Protein AF-E2BQ37-F1 (afdb_monomer)

InterPro domains:
  IPR025687 C4-type zinc-finger of DNA polymerase delta [PF14260] (13-79)
  IPR030559 DNA polymerase zeta catalytic subunit [PTHR45812] (3-94)

Solvent-accessible surface area (backbone atoms only — not comparable to full-atom values): 5805 Å² total; per-residue (Å²): 141,82,86,64,71,83,76,57,74,63,40,55,11,78,62,82,56,49,82,22,83,41,65,62,34,74,71,46,66,77,35,53,73,61,34,51,51,48,44,50,51,50,44,53,48,38,52,49,53,33,51,53,49,49,51,53,52,31,66,72,71,71,50,92,73,90,86,80,84,80,55,86,86,43,85,56,50,65,53,46,53,49,32,52,60,54,42,67,45,42,69,59,65,75,73,111

Sequence (96 aa):
RSIIRQFFHSVACVACGEQTNKEVCAECVSQPSRTILVLLEKICQLERTHQQIASICHSCIGRSGDIECASLDCPVLYQMVQARKELAQVPYLNNI

Organism: Harpegnathos saltator (NCBI:txid610380)

Radius of gyration: 17.4 Å; Cα contacts (8 Å, |Δi|>4): 68; chains: 1; bounding box: 45×24×43 Å

Structure (mmCIF, N/CA/C/O backbone):
data_AF-E2BQ37-F1
#
_entry.id   AF-E2BQ37-F1
#
loop_
_atom_site.group_PDB
_atom_site.id
_atom_site.type_symbol
_atom_site.label_atom_id
_atom_site.label_alt_id
_atom_site.label_comp_id
_atom_site.label_asym_id
_atom_site.label_entity_id
_atom_site.label_seq_id
_atom_site.pdbx_PDB_ins_code
_atom_site.Cartn_x
_atom_site.Cartn_y
_atom_site.Cartn_z
_atom_site.occupancy
_atom_site.B_iso_or_equiv
_atom_site.auth_seq_id
_atom_site.auth_comp_id
_atom_site.auth_asym_id
_atom_site.auth_atom_id
_atom_site.pdbx_PDB_model_num
ATOM 1 N N . ARG A 1 1 ? -19.925 -7.410 -17.300 1.00 46.44 1 ARG A N 1
ATOM 2 C CA . ARG A 1 1 ? -21.074 -7.252 -16.375 1.00 46.44 1 ARG A CA 1
ATOM 3 C C . ARG A 1 1 ? -21.043 -8.437 -15.414 1.00 46.44 1 ARG A C 1
ATOM 5 O O . ARG A 1 1 ? -21.476 -9.507 -15.806 1.00 46.44 1 ARG A O 1
ATOM 12 N N . SER A 1 2 ? -20.471 -8.276 -14.219 1.00 46.88 2 SER A N 1
ATOM 13 C CA . SER A 1 2 ? -20.386 -9.355 -13.219 1.0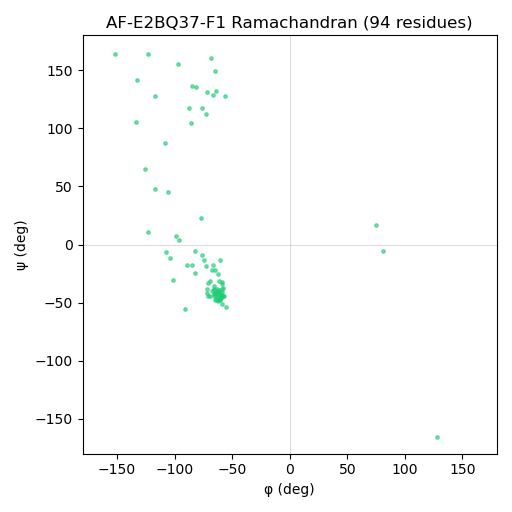0 46.88 2 SER A CA 1
ATOM 14 C C . SER A 1 2 ? -20.809 -8.795 -11.863 1.00 46.88 2 SER A C 1
ATOM 16 O O . SER A 1 2 ? -20.085 -8.007 -11.263 1.00 46.88 2 SER A O 1
ATOM 18 N N . ILE A 1 3 ? -22.019 -9.155 -11.428 1.00 66.44 3 ILE A N 1
ATOM 19 C CA . ILE A 1 3 ? -22.761 -8.561 -10.300 1.00 66.44 3 ILE A CA 1
ATOM 20 C C . ILE A 1 3 ? -22.742 -9.518 -9.094 1.00 66.44 3 ILE A C 1
ATOM 22 O O . ILE A 1 3 ? -23.766 -9.801 -8.490 1.00 66.44 3 ILE A O 1
ATOM 26 N N . ILE A 1 4 ? -21.575 -10.082 -8.770 1.00 60.09 4 ILE A N 1
ATOM 27 C CA . ILE A 1 4 ? -21.426 -10.962 -7.592 1.00 60.09 4 ILE A CA 1
ATOM 28 C C . ILE A 1 4 ? -20.785 -10.204 -6.422 1.00 60.09 4 ILE A C 1
ATOM 30 O O . ILE A 1 4 ? -21.140 -10.433 -5.272 1.00 60.09 4 ILE A O 1
ATOM 34 N N . ARG A 1 5 ? -19.926 -9.209 -6.692 1.00 53.84 5 ARG A N 1
ATOM 35 C CA . ARG A 1 5 ? -19.298 -8.385 -5.640 1.00 53.84 5 ARG A CA 1
ATOM 36 C C . ARG A 1 5 ? -20.287 -7.520 -4.849 1.00 53.84 5 ARG A C 1
ATOM 38 O O . ARG A 1 5 ? -19.975 -7.140 -3.734 1.00 53.84 5 ARG A O 1
ATOM 45 N N . GLN A 1 6 ? -21.465 -7.224 -5.402 1.00 54.72 6 GLN A N 1
ATOM 46 C CA . GLN A 1 6 ? -22.461 -6.349 -4.765 1.00 54.72 6 GLN A CA 1
ATOM 47 C C . GLN A 1 6 ? -23.241 -7.009 -3.614 1.00 54.72 6 GLN A C 1
ATOM 49 O O . GLN A 1 6 ? -23.964 -6.313 -2.910 1.00 54.72 6 GLN A O 1
ATOM 54 N N . PHE A 1 7 ? -23.100 -8.323 -3.403 1.00 54.94 7 PHE A N 1
ATOM 55 C CA . PHE A 1 7 ? -23.850 -9.057 -2.372 1.00 54.94 7 PHE A CA 1
ATOM 56 C C . PHE A 1 7 ? -23.009 -9.479 -1.159 1.00 54.94 7 PHE A C 1
ATOM 58 O O . PHE A 1 7 ? -23.569 -9.933 -0.165 1.00 54.94 7 PHE A O 1
ATOM 65 N N . PHE A 1 8 ? -21.690 -9.279 -1.197 1.00 57.56 8 PHE A N 1
ATOM 66 C CA . PHE A 1 8 ? -20.792 -9.557 -0.075 1.00 57.56 8 PHE A CA 1
ATOM 67 C C . PHE A 1 8 ? -20.318 -8.229 0.521 1.00 57.56 8 PHE A C 1
ATOM 69 O O . PHE A 1 8 ? -19.294 -7.689 0.120 1.00 57.56 8 PHE A O 1
ATOM 76 N N . HIS A 1 9 ? -21.088 -7.679 1.462 1.00 62.75 9 HIS A N 1
ATOM 77 C CA . HIS A 1 9 ? -20.724 -6.469 2.216 1.00 62.75 9 HIS A CA 1
ATOM 78 C C . HIS A 1 9 ? -19.692 -6.742 3.333 1.00 62.75 9 HIS A C 1
ATOM 80 O O . HIS A 1 9 ? -19.622 -5.981 4.295 1.00 62.75 9 HIS A O 1
ATOM 86 N N . SER A 1 10 ? -18.902 -7.817 3.236 1.00 71.06 10 SER A N 1
ATOM 87 C CA . SER A 1 10 ? -17.754 -8.014 4.117 1.00 71.06 10 SER A CA 1
ATOM 88 C C . SER A 1 10 ? -16.528 -7.334 3.509 1.00 71.06 10 SER A C 1
ATOM 90 O O . SER A 1 10 ? -16.072 -7.664 2.414 1.00 71.06 10 SER A O 1
ATOM 92 N N . VAL A 1 11 ? -16.001 -6.348 4.223 1.00 84.56 11 VAL A N 1
ATOM 93 C CA . VAL A 1 11 ? -14.694 -5.739 3.968 1.00 84.56 11 VAL A CA 1
ATOM 94 C C . VAL A 1 11 ? -13.657 -6.379 4.891 1.00 84.56 11 VAL A C 1
ATOM 96 O O . VAL A 1 11 ? -13.991 -6.926 5.940 1.00 84.56 11 VAL A O 1
ATOM 99 N N . ALA A 1 12 ? -12.385 -6.355 4.505 1.00 90.12 12 ALA A N 1
ATOM 100 C CA . ALA A 1 12 ? -11.310 -6.776 5.397 1.00 90.12 12 ALA A CA 1
ATOM 101 C C . ALA A 1 12 ? -10.953 -5.624 6.345 1.00 90.12 12 ALA A C 1
ATOM 103 O O . ALA A 1 12 ? -10.809 -4.485 5.900 1.00 90.12 12 ALA A O 1
ATOM 104 N N . CYS A 1 13 ? -10.778 -5.923 7.631 1.00 92.81 13 CYS A N 1
ATOM 105 C CA . CYS A 1 13 ? -10.317 -4.963 8.624 1.00 92.81 13 CYS A CA 1
ATOM 106 C C . CYS A 1 13 ? -8.972 -4.378 8.182 1.00 92.81 13 CYS A C 1
ATOM 108 O O . CYS A 1 13 ? -8.025 -5.122 7.921 1.00 92.81 13 CYS A O 1
ATOM 110 N N . VAL A 1 14 ? -8.851 -3.052 8.139 1.00 92.06 14 VAL A N 1
ATOM 111 C CA . VAL A 1 14 ? -7.629 -2.386 7.654 1.00 92.06 14 VAL A CA 1
ATOM 112 C C . VAL A 1 14 ? -6.385 -2.703 8.493 1.00 92.06 14 VAL A C 1
ATOM 114 O O . VAL A 1 14 ? -5.270 -2.650 7.962 1.00 92.06 14 VAL A O 1
ATOM 117 N N . ALA A 1 15 ? -6.586 -3.063 9.768 1.00 93.75 15 ALA A N 1
ATOM 118 C CA . ALA A 1 15 ? -5.539 -3.365 10.736 1.00 93.75 15 ALA A CA 1
ATOM 119 C C . ALA A 1 15 ? -5.165 -4.856 10.757 1.00 93.75 15 ALA A C 1
ATOM 121 O O . ALA A 1 15 ? -4.002 -5.185 10.558 1.00 93.75 15 ALA A O 1
ATOM 122 N N . CYS A 1 16 ? -6.127 -5.764 10.966 1.00 92.19 16 CYS A N 1
ATOM 123 C CA . CYS A 1 16 ? -5.841 -7.202 11.107 1.00 92.19 16 CYS A CA 1
ATOM 124 C C . CYS A 1 16 ? -6.180 -8.062 9.879 1.00 92.19 16 CYS A C 1
ATOM 126 O O . CYS A 1 16 ? -5.775 -9.216 9.829 1.00 92.19 16 CYS A O 1
ATOM 128 N N . GLY A 1 17 ? -6.911 -7.533 8.893 1.00 91.25 17 GLY A N 1
ATOM 129 C CA . GLY A 1 17 ? -7.308 -8.263 7.682 1.00 91.25 17 GLY A CA 1
ATOM 130 C C . GLY A 1 17 ? -8.531 -9.176 7.829 1.00 91.25 17 GLY A C 1
ATOM 131 O O . GLY A 1 17 ? -9.005 -9.705 6.826 1.00 91.25 17 GLY A O 1
ATOM 132 N N . GLU A 1 18 ? -9.076 -9.334 9.037 1.00 91.06 18 GLU A N 1
ATOM 133 C CA . GLU A 1 18 ? -10.260 -10.167 9.283 1.00 91.06 18 GLU A CA 1
ATOM 134 C C . GLU A 1 18 ? -11.516 -9.630 8.595 1.00 91.06 18 GLU A C 1
ATOM 136 O O . GLU A 1 18 ? -11.693 -8.418 8.457 1.00 91.06 18 GLU A O 1
ATOM 141 N N . GLN A 1 19 ? -12.426 -10.524 8.199 1.00 90.00 19 GLN A N 1
ATOM 142 C CA . GLN A 1 19 ? -13.691 -10.111 7.589 1.00 90.00 19 GLN A CA 1
ATOM 143 C C . GLN A 1 19 ? -14.576 -9.367 8.593 1.00 90.00 19 GLN A C 1
ATOM 145 O O . GLN A 1 19 ? -14.856 -9.838 9.694 1.00 90.00 19 GLN A O 1
ATOM 150 N N . THR A 1 20 ? -15.056 -8.196 8.199 1.00 89.19 20 THR A N 1
ATOM 151 C CA . THR A 1 20 ? -15.903 -7.338 9.020 1.00 89.19 20 THR A CA 1
ATOM 152 C C . THR A 1 20 ? -16.822 -6.482 8.143 1.00 89.19 20 THR A C 1
ATOM 154 O O . THR A 1 20 ? -16.617 -6.347 6.944 1.00 89.19 20 THR A O 1
ATOM 157 N N . ASN A 1 21 ? -17.870 -5.905 8.728 1.00 87.12 21 ASN A N 1
ATOM 158 C CA . ASN A 1 21 ? -18.779 -4.985 8.028 1.00 87.12 21 ASN A CA 1
ATOM 159 C C . ASN A 1 21 ? -18.394 -3.508 8.261 1.00 87.12 21 ASN A C 1
ATOM 161 O O . ASN A 1 21 ? -19.126 -2.606 7.864 1.00 87.12 21 ASN A O 1
ATOM 165 N N . LYS A 1 22 ? -17.285 -3.263 8.973 1.00 87.31 22 LYS A N 1
ATOM 166 C CA . LYS A 1 22 ? -16.724 -1.944 9.301 1.00 87.31 22 LYS A CA 1
ATOM 167 C C . LYS A 1 22 ? -15.288 -1.862 8.788 1.00 87.31 22 LYS A C 1
ATOM 169 O O . LYS A 1 22 ? -14.674 -2.886 8.546 1.00 87.31 22 LYS A O 1
ATOM 174 N N . GLU A 1 23 ? -14.717 -0.668 8.689 1.00 88.38 23 GLU A N 1
ATOM 175 C CA . GLU A 1 23 ? -13.311 -0.518 8.273 1.00 88.38 23 GLU A CA 1
ATOM 176 C C . GLU A 1 23 ? -12.333 -1.118 9.298 1.00 88.38 23 GLU A C 1
ATOM 178 O O . GLU A 1 23 ? -11.371 -1.792 8.933 1.00 88.38 23 GLU A O 1
ATOM 183 N N . VAL A 1 24 ? -12.629 -0.945 10.592 1.00 92.25 24 VAL A N 1
ATOM 184 C CA . VAL A 1 24 ? -11.902 -1.547 11.718 1.00 92.25 24 VAL A CA 1
ATOM 185 C C . VAL A 1 24 ? -12.848 -2.484 12.474 1.00 92.25 24 VAL A C 1
ATOM 187 O O . VAL A 1 24 ? -13.959 -2.096 12.851 1.00 92.25 24 VAL A O 1
ATOM 190 N N . CYS A 1 25 ? -12.433 -3.734 12.697 1.00 93.94 25 CYS A N 1
ATOM 191 C CA . CYS A 1 25 ? -13.243 -4.715 13.421 1.00 93.94 25 CYS A CA 1
ATOM 192 C C . CYS A 1 25 ? -13.378 -4.355 14.915 1.00 93.94 25 CYS A C 1
ATOM 194 O O . CYS A 1 25 ? -12.574 -3.606 15.468 1.00 93.94 25 CYS A O 1
ATOM 196 N N . ALA A 1 26 ? -14.383 -4.915 15.597 1.00 93.25 26 ALA A N 1
ATOM 197 C CA . ALA A 1 26 ? -14.659 -4.600 17.005 1.00 93.25 26 ALA A CA 1
ATOM 198 C C . ALA A 1 26 ? -13.475 -4.896 17.949 1.00 93.25 26 ALA A C 1
ATOM 200 O O . ALA A 1 26 ? -13.279 -4.176 18.925 1.00 93.25 26 ALA A O 1
ATOM 201 N N . GLU A 1 27 ? -12.667 -5.913 17.640 1.00 94.31 27 GLU A N 1
ATOM 202 C CA . GLU A 1 27 ? -11.479 -6.275 18.420 1.00 94.31 27 GLU A CA 1
ATOM 203 C C . GLU A 1 27 ? -10.333 -5.265 18.264 1.00 94.31 27 GLU A C 1
ATOM 205 O O . GLU A 1 27 ? -9.656 -4.926 19.232 1.00 94.31 27 GLU A O 1
ATOM 210 N N . CYS A 1 28 ? -10.132 -4.730 17.059 1.00 94.81 28 CYS A N 1
ATOM 211 C CA . CYS A 1 28 ? -9.151 -3.671 16.834 1.00 94.81 28 CYS A CA 1
ATOM 212 C C . CYS A 1 28 ? -9.611 -2.337 17.445 1.00 94.81 28 CYS A C 1
ATOM 214 O O . CYS A 1 28 ? -8.786 -1.577 17.951 1.00 94.81 28 CYS A O 1
ATOM 216 N N . VAL A 1 29 ? -10.921 -2.068 17.469 1.00 94.56 29 VAL A N 1
ATOM 217 C CA . VAL A 1 29 ? -11.481 -0.893 18.160 1.00 94.56 29 VAL A CA 1
ATOM 218 C C . VAL A 1 29 ? -11.288 -0.983 19.680 1.00 94.56 29 VAL A C 1
ATOM 220 O O . VAL A 1 29 ? -11.034 0.037 20.315 1.00 94.56 29 VAL A O 1
ATOM 223 N N . SER A 1 30 ? -11.361 -2.177 20.280 1.00 96.44 30 SER A N 1
ATOM 224 C CA . SER A 1 30 ? -11.138 -2.343 21.726 1.00 96.44 30 SER A CA 1
ATOM 225 C C . SER A 1 30 ? -9.664 -2.239 22.145 1.00 96.44 30 SER A C 1
ATOM 227 O O . SER A 1 30 ? -9.379 -2.083 23.331 1.00 96.44 30 SER A O 1
ATOM 229 N N . GLN A 1 31 ? -8.726 -2.285 21.189 1.00 96.00 31 GLN A N 1
ATOM 230 C CA . GLN A 1 31 ? -7.277 -2.205 21.412 1.00 96.00 31 GLN A CA 1
ATOM 231 C C . GLN A 1 31 ? -6.631 -1.079 20.576 1.00 96.00 31 GLN A C 1
ATOM 233 O O . GLN A 1 31 ? -5.793 -1.353 19.710 1.00 96.00 31 GLN A O 1
ATOM 238 N N . PRO A 1 32 ? -6.965 0.200 20.830 1.00 92.75 32 PRO A N 1
ATOM 239 C CA . PRO A 1 32 ? -6.571 1.315 19.966 1.00 92.75 32 PRO A CA 1
ATOM 240 C C . PRO A 1 32 ? -5.051 1.458 19.822 1.00 92.75 32 PRO A C 1
ATOM 242 O O . PRO A 1 32 ? -4.560 1.615 18.709 1.00 92.75 32 PRO A O 1
ATOM 245 N N . SER A 1 33 ? -4.280 1.317 20.906 1.00 94.75 33 SER A N 1
ATOM 246 C CA . SER A 1 33 ? -2.815 1.447 20.857 1.00 94.75 33 SER A CA 1
ATOM 247 C C . SER A 1 33 ? -2.157 0.400 19.955 1.00 94.75 33 SER A C 1
ATOM 249 O O . SER A 1 33 ? -1.236 0.714 19.205 1.00 94.75 33 SER A O 1
ATOM 251 N N . ARG A 1 34 ? -2.645 -0.848 20.002 1.00 95.19 34 ARG A N 1
ATOM 252 C CA . ARG A 1 34 ? -2.153 -1.933 19.143 1.00 95.19 34 ARG A CA 1
ATOM 253 C C . ARG A 1 34 ? -2.544 -1.684 17.690 1.00 95.19 34 ARG A C 1
ATOM 255 O O . ARG A 1 34 ? -1.714 -1.844 16.804 1.00 95.19 34 ARG A O 1
ATOM 262 N N . THR A 1 35 ? -3.786 -1.272 17.457 1.00 95.44 35 THR A N 1
ATOM 263 C CA . THR A 1 35 ? -4.312 -0.971 16.120 1.00 95.44 35 THR A CA 1
ATOM 264 C C . THR A 1 35 ? -3.540 0.164 15.455 1.00 95.44 35 THR A C 1
ATOM 266 O O . THR A 1 35 ? -3.102 0.003 14.320 1.00 95.44 35 THR A O 1
ATOM 269 N N . ILE A 1 36 ? -3.291 1.263 16.172 1.00 95.25 36 ILE A N 1
ATOM 270 C CA . ILE A 1 36 ? -2.489 2.390 15.678 1.00 95.25 36 ILE A CA 1
ATOM 271 C C . ILE A 1 36 ? -1.072 1.929 15.327 1.00 95.25 36 ILE A C 1
ATOM 273 O O . ILE A 1 36 ? -0.587 2.245 14.245 1.00 95.25 36 ILE A O 1
ATOM 277 N N . LEU A 1 37 ? -0.421 1.142 16.191 1.00 96.31 37 LEU A N 1
ATOM 278 C CA . LEU A 1 37 ? 0.926 0.631 15.918 1.00 96.31 37 LEU A CA 1
ATOM 279 C C . LEU A 1 37 ? 0.974 -0.210 14.634 1.00 96.31 37 LEU A C 1
ATOM 281 O O . LEU A 1 37 ? 1.868 -0.018 13.816 1.00 96.31 37 LEU A O 1
ATOM 285 N N . VAL A 1 38 ? -0.002 -1.100 14.438 1.00 95.50 38 VAL A N 1
ATOM 286 C CA . VAL A 1 38 ? -0.097 -1.940 13.234 1.00 95.50 38 VAL A CA 1
ATOM 287 C C . VAL A 1 38 ? -0.341 -1.096 11.981 1.00 95.50 38 VAL A C 1
ATOM 289 O O . VAL A 1 38 ? 0.273 -1.341 10.943 1.00 95.50 38 VAL A O 1
ATOM 292 N N . LEU A 1 39 ? -1.211 -0.083 12.055 1.00 95.25 39 LEU A N 1
ATOM 293 C CA . LEU A 1 39 ? -1.464 0.817 10.926 1.00 95.25 39 LEU A CA 1
ATOM 294 C C . LEU A 1 39 ? -0.225 1.649 10.573 1.00 95.25 39 LEU A C 1
ATOM 296 O O . LEU A 1 39 ? 0.110 1.761 9.395 1.00 95.25 39 LEU A O 1
ATOM 300 N N . LEU A 1 40 ? 0.491 2.168 11.574 1.00 96.44 40 LEU A N 1
ATOM 301 C CA . LEU A 1 40 ? 1.746 2.894 11.374 1.00 96.44 40 LEU A CA 1
ATOM 302 C C . LEU A 1 40 ? 2.826 2.000 10.762 1.00 96.44 40 LEU A C 1
ATOM 304 O O . LEU A 1 40 ? 3.476 2.401 9.800 1.00 96.44 40 LEU A O 1
ATOM 308 N N . GLU A 1 41 ? 2.994 0.776 11.268 1.00 96.44 41 GLU A N 1
ATOM 309 C CA . GLU A 1 41 ? 3.931 -0.196 10.699 1.00 96.44 41 GLU A CA 1
ATOM 310 C C . GLU A 1 41 ? 3.601 -0.486 9.231 1.00 96.44 41 GLU A C 1
ATOM 312 O O . GLU A 1 41 ? 4.490 -0.468 8.376 1.00 96.44 41 GLU A O 1
ATOM 317 N N . LYS A 1 42 ? 2.315 -0.671 8.916 1.00 95.50 42 LYS A N 1
ATOM 318 C CA . LYS A 1 42 ? 1.840 -0.875 7.547 1.00 95.50 42 LYS A CA 1
ATOM 319 C C . LYS A 1 42 ? 2.160 0.323 6.654 1.00 95.50 42 LYS A C 1
ATOM 321 O O . LYS A 1 42 ? 2.684 0.122 5.563 1.00 95.50 42 LYS A O 1
ATOM 326 N N . ILE A 1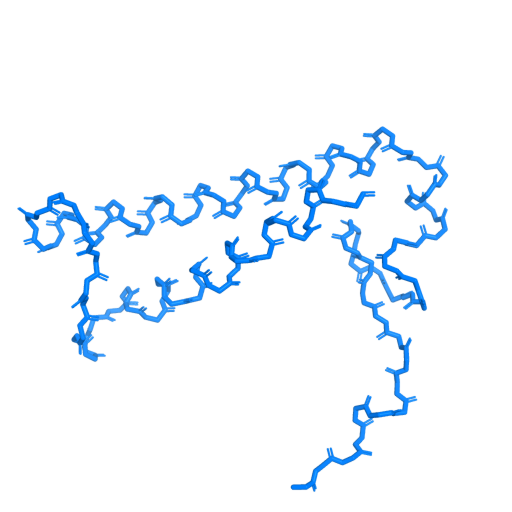 43 ? 1.911 1.551 7.110 1.00 96.88 43 ILE A N 1
ATOM 327 C CA . ILE A 1 43 ? 2.264 2.774 6.372 1.00 96.88 43 ILE A CA 1
ATOM 328 C C . ILE A 1 43 ? 3.771 2.824 6.104 1.00 96.88 43 ILE A C 1
ATOM 330 O O . ILE A 1 43 ? 4.182 2.941 4.949 1.00 96.88 43 ILE A O 1
ATOM 334 N N . CYS A 1 44 ? 4.593 2.646 7.140 1.00 97.25 44 CYS A N 1
ATOM 335 C CA . CYS A 1 44 ? 6.046 2.635 6.997 1.00 97.25 44 CYS A CA 1
ATOM 336 C C . CYS A 1 44 ? 6.519 1.554 6.018 1.00 97.25 44 CYS A C 1
ATOM 338 O O . CYS A 1 44 ? 7.464 1.776 5.262 1.00 97.25 44 CYS A O 1
ATOM 340 N N . GLN A 1 45 ? 5.881 0.383 6.013 1.00 97.25 45 GLN A N 1
ATOM 341 C CA . GLN A 1 45 ? 6.221 -0.686 5.084 1.00 97.25 45 GLN A CA 1
ATOM 342 C C . GLN A 1 45 ? 5.915 -0.296 3.633 1.00 97.25 45 GLN A C 1
ATOM 344 O O . GLN A 1 45 ? 6.762 -0.502 2.764 1.00 97.25 45 GLN A O 1
ATOM 349 N N . LEU A 1 46 ? 4.752 0.309 3.371 1.00 97.12 46 LEU A N 1
ATOM 350 C CA . LEU A 1 46 ? 4.375 0.785 2.035 1.00 97.12 46 LEU A CA 1
ATOM 351 C C . LEU A 1 46 ? 5.351 1.848 1.513 1.00 97.12 46 LEU A C 1
ATOM 353 O O . LEU A 1 46 ? 5.811 1.772 0.371 1.00 97.12 46 LEU A O 1
ATOM 357 N N . GLU A 1 47 ? 5.715 2.806 2.365 1.00 97.44 47 GLU A N 1
ATOM 358 C CA . GLU A 1 47 ? 6.690 3.849 2.042 1.00 97.44 47 GLU A CA 1
ATOM 359 C C . GLU A 1 47 ? 8.072 3.262 1.737 1.00 97.44 47 GLU A C 1
ATOM 361 O O . GLU A 1 47 ? 8.667 3.584 0.706 1.00 97.44 47 GLU A O 1
ATOM 366 N N . ARG A 1 48 ? 8.567 2.352 2.585 1.00 97.75 48 ARG A N 1
ATOM 367 C CA . ARG A 1 48 ? 9.867 1.691 2.392 1.00 97.75 48 ARG A CA 1
ATOM 368 C C . ARG A 1 48 ? 9.907 0.878 1.107 1.00 97.75 48 ARG A C 1
ATOM 370 O O . ARG A 1 48 ? 10.874 0.988 0.358 1.00 97.75 48 ARG A O 1
ATOM 377 N N . THR A 1 49 ? 8.871 0.090 0.827 1.00 97.31 49 THR A N 1
ATOM 378 C CA . THR A 1 49 ? 8.788 -0.701 -0.407 1.00 97.31 49 THR A CA 1
ATOM 379 C C . THR A 1 49 ? 8.815 0.205 -1.637 1.00 97.31 49 THR A C 1
ATOM 381 O O . THR A 1 49 ? 9.573 -0.056 -2.573 1.00 97.31 49 THR A O 1
ATOM 384 N N . HIS A 1 50 ? 8.064 1.311 -1.623 1.00 97.31 50 HIS A N 1
ATOM 385 C CA . HIS A 1 50 ? 8.111 2.288 -2.706 1.00 97.31 50 HIS A CA 1
ATOM 386 C C . HIS A 1 50 ? 9.509 2.897 -2.878 1.00 97.31 50 HIS A C 1
ATOM 388 O O . HIS A 1 50 ? 10.027 2.926 -3.993 1.00 97.31 50 HIS A O 1
ATOM 394 N N . GLN A 1 51 ? 10.144 3.337 -1.789 1.00 96.50 51 GLN A N 1
ATOM 395 C CA . GLN A 1 51 ? 11.488 3.923 -1.819 1.00 96.50 51 GLN A CA 1
ATOM 396 C C . GLN A 1 51 ? 12.547 2.944 -2.341 1.00 96.50 51 GLN A C 1
ATOM 398 O O . GLN A 1 51 ?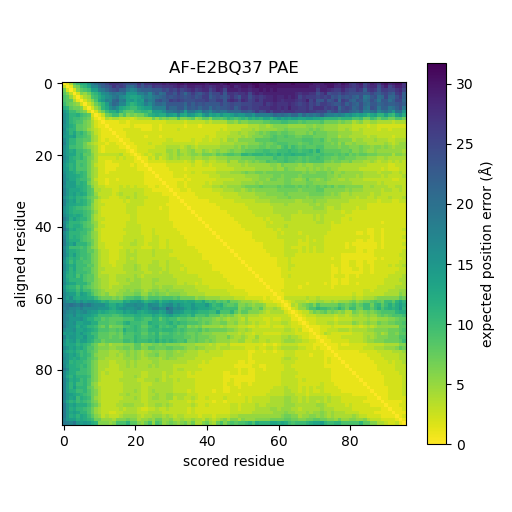 13.406 3.329 -3.135 1.00 96.50 51 GLN A O 1
ATOM 403 N N . GLN A 1 52 ? 12.482 1.673 -1.938 1.00 97.00 52 GLN A N 1
ATOM 404 C CA . GLN A 1 52 ? 13.396 0.631 -2.410 1.00 97.00 52 GLN A CA 1
ATOM 405 C C . GLN A 1 52 ? 13.277 0.427 -3.923 1.00 97.00 52 GLN A C 1
ATOM 407 O O . GLN A 1 52 ? 14.285 0.439 -4.631 1.00 97.00 52 GLN A O 1
ATOM 412 N N . ILE A 1 53 ? 12.052 0.299 -4.436 1.00 96.56 53 ILE A N 1
ATOM 413 C CA . ILE A 1 53 ? 11.815 0.117 -5.873 1.00 96.56 53 ILE A CA 1
ATOM 414 C C . ILE A 1 53 ? 12.200 1.382 -6.651 1.00 96.56 53 ILE A C 1
ATOM 416 O O . ILE A 1 53 ? 12.822 1.293 -7.712 1.00 96.56 53 ILE A O 1
ATOM 420 N N . ALA A 1 54 ? 11.894 2.564 -6.114 1.00 95.69 54 ALA A N 1
ATOM 421 C CA . ALA A 1 54 ? 12.297 3.831 -6.708 1.00 95.69 54 ALA A CA 1
ATOM 422 C C . ALA A 1 54 ? 13.826 3.933 -6.827 1.00 95.69 54 ALA A C 1
ATOM 424 O O . ALA A 1 54 ? 14.328 4.290 -7.889 1.00 95.69 54 ALA A O 1
ATOM 425 N N . SER A 1 55 ? 14.574 3.537 -5.792 1.00 95.62 55 SER A N 1
ATOM 426 C CA . SER A 1 55 ? 16.044 3.509 -5.807 1.00 95.62 55 SER A CA 1
ATOM 427 C C . SER A 1 55 ? 16.609 2.618 -6.924 1.00 95.62 55 SER A C 1
ATOM 429 O O . SER A 1 55 ? 17.541 3.015 -7.632 1.00 95.62 55 SER A O 1
ATOM 431 N N . ILE A 1 56 ? 15.999 1.449 -7.159 1.00 95.75 56 ILE A N 1
ATOM 432 C CA . ILE A 1 56 ? 16.363 0.557 -8.273 1.00 95.75 56 ILE A CA 1
ATOM 433 C C . ILE A 1 56 ? 16.116 1.252 -9.617 1.00 95.75 56 ILE A C 1
ATOM 435 O O . ILE A 1 56 ? 17.000 1.283 -10.475 1.00 95.75 56 ILE A O 1
ATOM 439 N N . CYS A 1 57 ? 14.939 1.856 -9.794 1.00 95.81 57 CYS A N 1
ATOM 440 C CA . CYS A 1 57 ? 14.600 2.596 -11.008 1.00 95.81 57 CYS A CA 1
ATOM 441 C C . CYS A 1 57 ? 15.558 3.774 -11.253 1.00 95.81 57 CYS A C 1
ATOM 443 O O . CYS A 1 57 ? 16.023 3.952 -12.376 1.00 95.81 57 CYS A O 1
ATOM 445 N N . HIS A 1 58 ? 15.901 4.548 -10.221 1.00 95.31 58 HIS A N 1
ATOM 446 C CA . HIS A 1 58 ? 16.860 5.650 -10.332 1.00 95.31 58 HIS A CA 1
ATOM 447 C C . HIS A 1 58 ? 18.250 5.168 -10.736 1.00 95.31 58 HIS A C 1
ATOM 449 O O . HIS A 1 58 ? 18.878 5.777 -11.600 1.00 95.31 58 HIS A O 1
ATO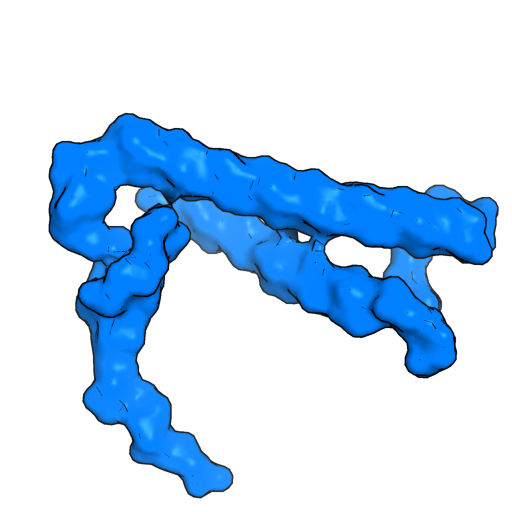M 455 N N . SER A 1 59 ? 18.702 4.052 -10.160 1.00 94.75 59 SER A N 1
ATOM 456 C CA . SER A 1 59 ? 19.984 3.435 -10.510 1.00 94.75 59 SER A CA 1
ATOM 457 C C . SER A 1 59 ? 20.004 2.958 -11.966 1.00 94.75 59 SER A C 1
ATOM 459 O O . SER A 1 59 ? 21.007 3.116 -12.651 1.00 94.75 59 SER A O 1
ATOM 461 N N . CYS A 1 60 ? 18.884 2.422 -12.462 1.00 94.62 60 CYS A N 1
ATOM 462 C CA . CYS A 1 60 ? 18.746 1.972 -13.847 1.00 94.62 60 CYS A CA 1
ATOM 463 C C . CYS A 1 60 ? 18.685 3.131 -14.856 1.00 94.62 60 CYS A C 1
ATOM 465 O O . CYS A 1 60 ? 19.265 3.032 -15.934 1.00 94.62 60 CYS A O 1
ATOM 467 N N . ILE A 1 61 ? 17.951 4.205 -14.544 1.00 91.44 61 ILE A N 1
ATOM 468 C CA . ILE A 1 61 ? 17.751 5.343 -15.459 1.00 91.44 61 ILE A CA 1
ATOM 469 C C . ILE A 1 61 ? 18.942 6.319 -15.395 1.00 91.44 61 ILE A C 1
ATOM 471 O O . ILE A 1 61 ? 19.186 7.059 -16.344 1.00 91.44 61 ILE A O 1
ATOM 475 N N . GLY A 1 62 ? 19.688 6.337 -14.285 1.00 90.19 62 GLY A N 1
ATOM 476 C CA . GLY A 1 62 ? 20.840 7.219 -14.084 1.00 90.19 62 GLY A CA 1
ATOM 477 C C . GLY A 1 62 ? 20.470 8.679 -13.797 1.00 90.19 62 GLY A C 1
ATOM 478 O O . GLY A 1 62 ? 21.319 9.558 -13.924 1.00 90.19 62 GLY A O 1
ATOM 479 N N . ARG A 1 63 ? 19.213 8.959 -13.422 1.00 84.44 63 ARG A N 1
ATOM 480 C CA . ARG A 1 63 ? 18.723 10.309 -13.094 1.00 84.44 63 ARG A CA 1
ATOM 481 C C . ARG A 1 63 ? 17.928 10.326 -11.789 1.00 84.44 63 ARG A C 1
ATOM 483 O O . ARG A 1 63 ? 17.137 9.418 -11.519 1.00 84.44 63 ARG A O 1
ATOM 490 N N . SER A 1 64 ? 18.098 11.387 -11.007 1.00 80.19 64 SER A N 1
ATOM 491 C CA . SER A 1 64 ? 17.207 11.738 -9.899 1.00 80.19 64 SER A CA 1
ATOM 492 C C . SER A 1 64 ? 16.022 12.554 -10.436 1.00 80.19 64 SER A C 1
ATOM 494 O O . SER A 1 64 ? 16.199 13.415 -11.294 1.00 80.19 64 SER A O 1
ATOM 496 N N . GLY A 1 65 ? 14.801 12.250 -9.986 1.00 84.81 65 GLY A N 1
ATOM 497 C CA . GLY A 1 65 ? 13.559 12.871 -10.476 1.00 84.81 65 GLY A CA 1
ATOM 498 C C . GLY A 1 65 ? 12.500 11.852 -10.900 1.00 84.81 65 GLY A C 1
ATOM 499 O O . GLY A 1 65 ? 12.608 10.670 -10.593 1.00 84.81 65 GLY A O 1
ATOM 500 N N . ASP A 1 66 ? 11.467 12.282 -11.615 1.00 87.31 66 ASP A N 1
ATOM 501 C CA . ASP A 1 66 ? 10.343 11.388 -11.891 1.00 87.31 66 ASP A CA 1
ATOM 502 C C . ASP A 1 66 ? 10.717 10.163 -12.746 1.00 87.31 66 ASP A C 1
ATOM 504 O O . ASP A 1 66 ? 11.393 10.221 -13.787 1.00 87.31 66 ASP A O 1
ATOM 508 N N . ILE A 1 67 ? 10.255 9.008 -12.258 1.00 89.56 67 ILE A N 1
ATOM 509 C CA . ILE A 1 67 ? 10.433 7.701 -12.887 1.00 89.56 67 ILE A CA 1
ATOM 510 C C . ILE A 1 67 ? 9.310 7.500 -13.911 1.00 89.56 67 ILE A C 1
ATOM 512 O O . ILE A 1 67 ? 8.172 7.183 -13.546 1.00 89.56 67 ILE A O 1
ATOM 516 N N . GLU A 1 68 ? 9.660 7.633 -15.190 1.00 89.44 68 G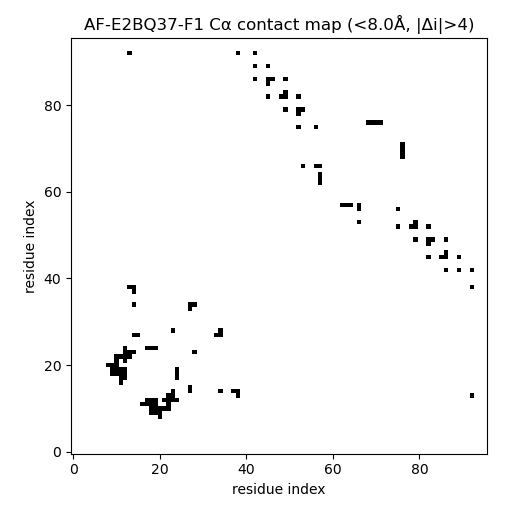LU A N 1
ATOM 517 C CA . GLU A 1 68 ? 8.780 7.465 -16.359 1.00 89.44 68 GLU A CA 1
ATOM 518 C C . GLU A 1 68 ? 9.250 6.294 -17.242 1.00 89.44 68 GLU A C 1
ATOM 520 O O . GLU A 1 68 ? 9.426 6.413 -18.452 1.00 89.44 68 GLU A O 1
ATOM 525 N N . CYS A 1 69 ? 9.532 5.144 -16.625 1.00 91.38 69 CYS A N 1
ATOM 526 C CA . CYS A 1 69 ? 9.900 3.937 -17.363 1.00 91.38 69 CYS A CA 1
A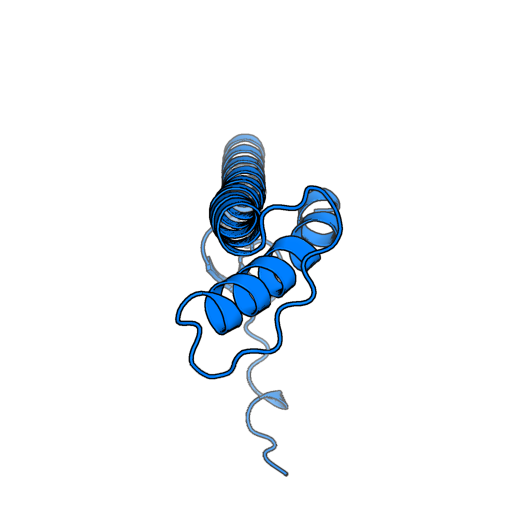TOM 527 C C . CYS A 1 69 ? 8.675 3.353 -18.089 1.00 91.38 69 CYS A C 1
ATOM 529 O O . CYS A 1 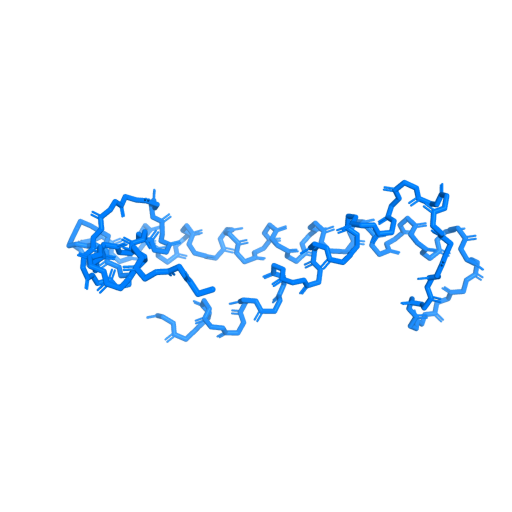69 ? 7.635 3.149 -17.466 1.00 91.38 69 CYS A O 1
ATOM 531 N N . ALA A 1 70 ? 8.821 3.036 -19.379 1.00 92.25 70 ALA A N 1
ATOM 532 C CA . ALA A 1 70 ? 7.796 2.382 -20.203 1.00 92.25 70 ALA A CA 1
ATOM 533 C C . ALA A 1 70 ? 8.281 1.061 -20.835 1.00 92.25 70 ALA A C 1
ATOM 535 O O . ALA A 1 70 ? 7.627 0.513 -21.720 1.00 92.25 70 ALA A O 1
ATOM 536 N N . SER A 1 71 ? 9.441 0.551 -20.404 1.00 93.75 71 SER A N 1
ATOM 537 C CA . SER A 1 71 ? 9.998 -0.698 -20.930 1.00 93.75 71 SER A CA 1
ATOM 538 C C . SER A 1 71 ? 9.205 -1.897 -20.415 1.00 93.75 71 SER A C 1
ATOM 540 O O . SER A 1 71 ? 9.255 -2.213 -19.226 1.00 93.75 71 SER A O 1
ATOM 542 N N . LEU A 1 72 ? 8.489 -2.574 -21.313 1.00 93.44 72 LEU A N 1
ATOM 543 C CA . LEU A 1 72 ? 7.700 -3.767 -20.985 1.00 93.44 72 LEU A CA 1
ATOM 544 C C . LEU A 1 72 ? 8.574 -4.969 -20.602 1.00 93.44 72 LEU A C 1
ATOM 546 O O . LEU A 1 72 ? 8.107 -5.850 -19.885 1.00 93.44 72 LEU A O 1
ATOM 550 N N . ASP A 1 73 ? 9.843 -4.963 -21.017 1.00 94.62 73 ASP A N 1
ATOM 551 C CA . ASP A 1 73 ? 10.839 -5.976 -20.658 1.00 94.62 73 ASP A CA 1
ATOM 552 C C . ASP A 1 73 ? 11.473 -5.717 -19.280 1.00 94.62 73 ASP A C 1
ATOM 554 O O . ASP A 1 73 ? 12.254 -6.528 -18.781 1.00 94.62 73 ASP A O 1
ATOM 558 N N . CYS A 1 74 ? 11.162 -4.585 -18.635 1.00 95.62 74 CYS A N 1
ATOM 559 C CA . CYS A 1 74 ? 11.670 -4.281 -17.305 1.00 95.62 74 CYS A CA 1
ATOM 560 C C . CYS A 1 74 ? 10.908 -5.090 -16.239 1.00 95.62 74 CYS A C 1
ATOM 562 O O . CYS A 1 74 ? 9.722 -4.832 -16.007 1.00 95.62 74 CYS A O 1
ATOM 564 N N . PRO A 1 75 ? 11.575 -5.986 -15.487 1.00 94.00 75 PRO A N 1
ATOM 565 C CA . PRO A 1 75 ? 10.910 -6.777 -14.449 1.00 94.00 75 PRO A CA 1
ATOM 566 C C . PRO A 1 75 ? 10.415 -5.921 -13.267 1.00 94.00 75 PRO A C 1
ATOM 568 O O . PRO A 1 75 ? 9.555 -6.351 -12.501 1.00 94.00 75 PRO A O 1
ATOM 571 N N . VAL A 1 76 ? 10.935 -4.697 -13.126 1.00 96.50 76 VAL A N 1
ATOM 572 C CA . VAL A 1 76 ? 10.608 -3.760 -12.040 1.00 96.50 76 VAL A CA 1
ATOM 573 C C . VAL A 1 76 ? 9.409 -2.869 -12.389 1.00 96.50 76 VAL A C 1
ATOM 575 O O . VAL A 1 76 ? 8.778 -2.322 -11.486 1.00 96.50 76 VAL A O 1
ATOM 578 N N . LEU A 1 77 ? 9.034 -2.747 -13.672 1.00 95.00 77 LEU A N 1
ATOM 579 C CA . LEU A 1 77 ? 7.968 -1.837 -14.112 1.00 95.00 77 LEU A CA 1
ATOM 580 C C . LEU A 1 77 ? 6.653 -2.095 -13.362 1.00 95.00 77 LEU A C 1
ATOM 582 O O . LEU A 1 77 ? 6.099 -1.191 -12.735 1.00 95.00 77 LEU A O 1
ATOM 586 N N . TYR A 1 78 ? 6.177 -3.340 -13.372 1.00 94.44 78 TYR A N 1
ATOM 587 C CA . TYR A 1 78 ? 4.923 -3.705 -12.708 1.00 94.44 78 TYR A CA 1
ATOM 588 C C . TYR A 1 78 ? 5.019 -3.635 -11.181 1.00 94.44 78 TYR A C 1
ATOM 590 O O . TYR A 1 78 ? 4.037 -3.283 -10.528 1.00 94.44 78 TYR A O 1
ATOM 598 N N . GLN A 1 79 ? 6.199 -3.894 -10.609 1.00 95.56 79 GLN A N 1
ATOM 599 C CA . GLN A 1 79 ? 6.436 -3.730 -9.172 1.00 95.56 79 GLN A CA 1
ATOM 600 C C . GLN A 1 79 ? 6.317 -2.258 -8.762 1.00 95.56 79 GLN A C 1
ATOM 602 O O . GLN A 1 79 ? 5.662 -1.948 -7.771 1.00 95.56 79 GLN A O 1
ATOM 607 N N . MET A 1 80 ? 6.870 -1.337 -9.558 1.00 96.19 80 MET A N 1
ATOM 608 C CA . MET A 1 80 ? 6.755 0.103 -9.321 1.00 96.19 80 MET A CA 1
ATOM 609 C C . MET A 1 80 ? 5.305 0.585 -9.428 1.00 96.19 80 MET A C 1
ATOM 611 O O . MET A 1 80 ? 4.852 1.381 -8.603 1.00 96.19 80 MET A O 1
ATOM 615 N N . VAL A 1 81 ? 4.553 0.092 -10.418 1.00 94.56 81 VAL A N 1
ATOM 616 C CA . VAL A 1 81 ? 3.120 0.398 -10.562 1.00 94.56 81 VAL A CA 1
ATOM 617 C C . VAL A 1 81 ? 2.335 -0.089 -9.343 1.00 94.56 81 VAL A C 1
ATOM 619 O O . VAL A 1 81 ? 1.527 0.663 -8.795 1.00 94.56 81 VAL A O 1
ATOM 622 N N . GLN A 1 82 ? 2.596 -1.315 -8.886 1.00 95.31 82 GLN A N 1
ATOM 623 C CA . GLN A 1 82 ? 1.945 -1.875 -7.706 1.00 95.31 82 GLN A CA 1
ATOM 624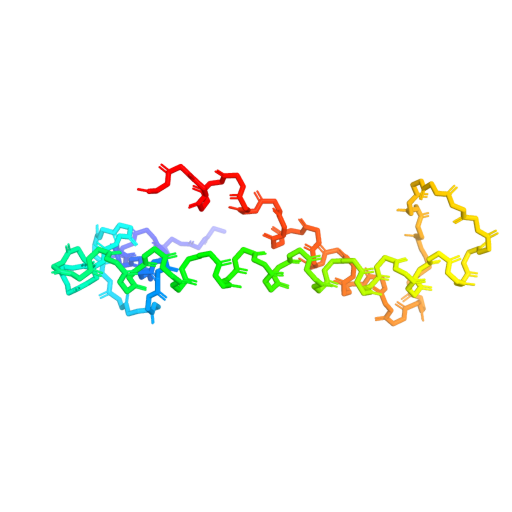 C C . GLN A 1 82 ? 2.296 -1.080 -6.439 1.00 95.31 82 GLN A C 1
ATOM 626 O O . GLN A 1 82 ? 1.393 -0.659 -5.721 1.00 95.31 82 GLN A O 1
ATOM 631 N N . ALA A 1 83 ? 3.575 -0.770 -6.220 1.00 96.19 83 ALA A N 1
ATOM 632 C CA . ALA A 1 83 ? 4.021 0.014 -5.072 1.00 96.19 83 ALA A CA 1
ATOM 633 C C . ALA A 1 83 ? 3.417 1.427 -5.053 1.00 96.19 83 ALA A C 1
ATOM 635 O O . ALA A 1 83 ? 3.008 1.907 -4.002 1.00 96.19 83 ALA A O 1
ATOM 636 N N . ARG A 1 84 ? 3.290 2.093 -6.212 1.00 95.50 84 ARG A N 1
ATOM 637 C CA . ARG A 1 84 ? 2.588 3.388 -6.323 1.00 95.50 84 ARG A CA 1
ATOM 638 C C . ARG A 1 84 ? 1.112 3.275 -5.940 1.00 95.50 84 ARG A C 1
ATOM 640 O O . ARG A 1 84 ? 0.591 4.139 -5.239 1.00 95.50 84 ARG A O 1
ATOM 647 N N . LYS A 1 85 ? 0.437 2.213 -6.388 1.00 95.56 85 LYS A N 1
ATOM 648 C CA . LYS A 1 85 ? -0.976 1.963 -6.073 1.00 95.56 85 LYS A CA 1
ATOM 649 C C . LYS A 1 85 ? -1.195 1.683 -4.586 1.00 95.56 85 LYS A C 1
ATOM 651 O O . LYS A 1 85 ? -2.207 2.100 -4.030 1.00 95.56 85 LYS A O 1
ATOM 656 N N . GLU A 1 86 ? -0.280 0.963 -3.953 1.00 94.69 86 GLU A N 1
ATOM 657 C CA . GLU A 1 86 ? -0.330 0.703 -2.516 1.00 94.69 86 GLU A CA 1
ATOM 658 C C . GLU A 1 86 ? -0.021 1.967 -1.712 1.00 94.69 86 GLU A C 1
ATOM 660 O O . GLU A 1 86 ? -0.778 2.307 -0.807 1.00 94.69 86 GLU A O 1
ATOM 665 N N . LEU A 1 87 ? 1.003 2.732 -2.103 1.00 95.94 87 LEU A N 1
ATOM 666 C CA . LEU A 1 87 ? 1.347 4.005 -1.467 1.00 95.94 87 LEU A CA 1
ATOM 667 C C . LEU A 1 87 ? 0.194 5.020 -1.524 1.00 95.94 87 LEU A C 1
ATOM 669 O O . LEU A 1 87 ? -0.028 5.756 -0.567 1.00 95.94 87 LEU A O 1
ATOM 673 N N . ALA A 1 88 ? -0.601 5.017 -2.599 1.00 95.50 88 ALA A N 1
ATOM 674 C CA . ALA A 1 88 ? -1.791 5.862 -2.719 1.00 95.50 88 ALA A CA 1
ATOM 675 C C . ALA A 1 88 ? -2.863 5.593 -1.638 1.00 95.50 88 ALA A C 1
ATOM 677 O O . ALA A 1 88 ? -3.771 6.404 -1.469 1.00 95.50 88 ALA A O 1
ATOM 678 N N . GLN A 1 89 ? -2.767 4.484 -0.894 1.00 92.50 89 GLN A N 1
ATOM 679 C CA . GLN A 1 89 ? -3.656 4.166 0.229 1.00 92.50 89 GLN A CA 1
ATOM 680 C C . GLN A 1 89 ? -3.203 4.812 1.548 1.00 92.50 89 GLN A C 1
ATOM 682 O O . GLN A 1 89 ? -4.008 4.925 2.469 1.00 92.50 89 GLN A O 1
ATOM 687 N N . VAL A 1 90 ? -1.948 5.266 1.657 1.00 94.00 90 VAL A N 1
ATOM 688 C CA . VAL A 1 90 ? -1.390 5.853 2.891 1.00 94.00 90 VAL A CA 1
ATOM 689 C C . VAL A 1 90 ? -2.190 7.057 3.407 1.00 94.00 90 VAL A C 1
ATOM 691 O O . VAL A 1 90 ? -2.477 7.087 4.603 1.00 94.00 90 VAL A O 1
ATOM 694 N N . PRO A 1 91 ? -2.619 8.028 2.571 1.00 93.12 91 PRO A N 1
ATOM 695 C CA . PRO A 1 91 ? -3.440 9.138 3.049 1.00 93.12 91 PRO A CA 1
ATOM 696 C C . PRO A 1 91 ? -4.745 8.665 3.684 1.00 93.12 91 PRO A C 1
ATOM 698 O O . PRO A 1 91 ? -5.160 9.213 4.694 1.00 93.12 91 PRO A O 1
ATOM 701 N N . TYR A 1 92 ? -5.376 7.628 3.128 1.00 91.25 92 TYR A N 1
ATOM 702 C CA . TYR A 1 92 ? -6.576 7.042 3.716 1.00 91.25 92 TYR A CA 1
ATOM 703 C C . TYR A 1 92 ? -6.269 6.399 5.075 1.00 91.25 92 TYR A C 1
ATOM 705 O O . TYR A 1 92 ? -6.942 6.723 6.044 1.00 91.25 92 TYR A O 1
ATOM 713 N N . LEU A 1 93 ? -5.206 5.589 5.178 1.00 89.19 93 LEU A N 1
ATOM 714 C CA . LEU A 1 93 ? -4.807 4.923 6.428 1.00 89.19 93 LEU A CA 1
ATOM 715 C C . LEU A 1 93 ? -4.442 5.902 7.559 1.00 89.19 93 LEU A C 1
ATOM 717 O O . LEU A 1 93 ? -4.668 5.585 8.719 1.00 89.19 93 LEU A O 1
ATOM 721 N N . ASN A 1 94 ? -3.907 7.082 7.230 1.00 88.88 94 ASN A N 1
ATOM 722 C CA . ASN A 1 94 ? -3.598 8.139 8.204 1.00 88.88 94 ASN A CA 1
ATOM 723 C C . ASN A 1 94 ? -4.837 8.856 8.769 1.00 88.88 94 ASN A C 1
ATOM 725 O O . ASN A 1 94 ? -4.720 9.545 9.778 1.00 88.88 94 ASN A O 1
A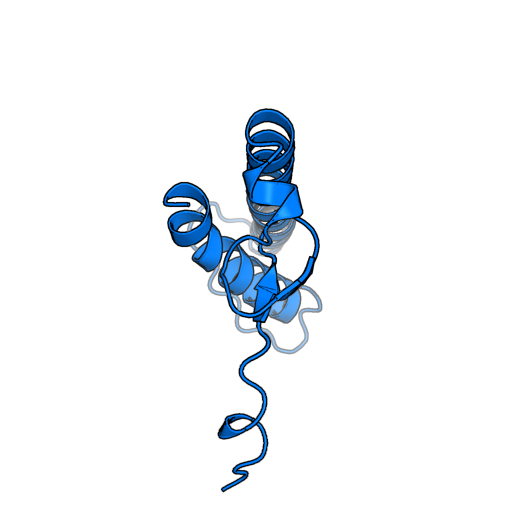TOM 729 N N . ASN A 1 95 ? -5.995 8.753 8.108 1.00 85.62 95 ASN A N 1
ATOM 730 C CA . ASN A 1 95 ? -7.241 9.407 8.526 1.00 85.62 95 ASN A CA 1
ATOM 731 C C . ASN A 1 95 ? -8.191 8.466 9.295 1.00 85.62 95 ASN A C 1
ATOM 733 O O . ASN A 1 95 ? -9.337 8.842 9.546 1.00 85.62 95 ASN A O 1
ATOM 737 N N . ILE A 1 96 ? -7.731 7.254 9.625 1.00 80.75 96 ILE A N 1
ATOM 738 C CA . ILE A 1 96 ? -8.459 6.245 10.415 1.00 80.75 96 ILE A CA 1
ATOM 739 C C . ILE A 1 96 ? -8.197 6.477 11.901 1.00 80.75 96 ILE A C 1
ATOM 741 O O . ILE A 1 96 ? -9.179 6.444 12.675 1.00 80.75 96 ILE A O 1
#

Mean predicted aligned error: 6.32 Å

Secondary structure (DSSP, 8-state):
---SGGG--PEEPTTT--EESSSS-HHHHH-HHHHHHHHHHHHHHHHHHHHHHHHHHHHHHT-SS------TT-TTHHHHHHHHHHHTTHHHHTT-

Foldseek 3Di:
DDCPVVPQCWDQAPQPGDTDNDVHDPVCVVVVVNSVVSLVVLLVVLVVQLVVLVVVQCVVVVDDDDRPDPDPPDPSPVVNVVSVVSNVCNVVSVVD

pLDDT: mean 89.52, std 11.75, range [46.44, 97.75]

Nearest PDB structures (foldseek):
  6tny-assembly1_A  TM=6.658E-01  e=4.821E-04  Homo sapiens
  5qsu-assembly3_B  TM=6.704E-01  e=8.941E+00  Homo sapiens